Protein AF-A0A8S2XQA1-F1 (afdb_monomer)

Secondary structure (DSSP, 8-state):
---TTEEEEESS-STT----TTS----EEEEE--SSHHHHHHHHHHHHHH----SS--SHHHHHHHHT-HHHHHT---TTHHHH-GGGG-PPPPP-HHHHHHHHHHHHHHH--SS--SSSPPPP----------GGG----HHHHHHHHHHHHHHHHHHT--

pLDDT: mean 90.1, std 7.05, range [60.81, 97.75]

Mean predicted aligned error: 8.9 Å

Radius of gyration: 27.49 Å; Cα contacts (8 Å, |Δi|>4): 96; chains: 1; bounding box: 44×72×66 Å

Sequence (162 aa):
AEGFGIRIDSASAYTDAIISPHYDSLLVKVIARARTHQEACSKMVRALREFRIRGVKTNIPFLLNVLNHPQFLEGSITTSFLDENPALFKFVPSQNRAQKLLNYISEVMVNGPLTPLGTDLQPMDIKPQLPLIKKKDRPDGWRQVIKQSGPQAFAKAVRNHP

Organism: NCBI:txid1234261

InterPro domains:
  IPR005482 Biotin carboxylase, C-terminal [PF02785] (2-84)
  IPR005482 Biotin carboxylase, C-terminal [SM00878] (1-83)
  IPR011054 Rudiment single hybrid motif [SSF51246] (2-88)
  IPR011764 Biotin carboxylation domain [PS50979] (1-87)
  IPR055268 Pyruvate carboxylase-like [PTHR43778] (1-161)

Nearest PDB structures (foldseek):
  4qsk-assembly1_A  TM=7.766E-01  e=2.830E-10  Listeria monocytogenes
  4qsh-assembly1_D  TM=7.546E-01  e=8.059E-10  Listeria monocytogenes
  4qsh-assembly1_B  TM=7.519E-01  e=7.578E-10  Listeria monocytogenes
  4qsh-assembly1_C  TM=7.487E-01  e=1.586E-09  Listeria monocytogenes
  4qsh-assembly1_A  TM=7.438E-01  e=1.586E-09  Listeria monocytogenes

Foldseek 3Di:
DDDDFKDKDADQADPPGDDDPPDDPDGIDIFGDDPALLVSLVVVLVVLVPDDDPPDDDCSQLSNLQSPDPCNRVVVDDPCRCVVCVVSVDGDDDDPVVVVVVVVVVCCVPVNDPDDDPDPDDDDPDDDDDDDDDPVPDDDDLVVQCVPPNDVSSVVVVVPDD

Structure (mmCIF, N/CA/C/O backbone):
data_AF-A0A8S2XQA1-F1
#
_entry.id   AF-A0A8S2XQA1-F1
#
loop_
_atom_site.group_PDB
_atom_site.id
_atom_site.type_symbol
_atom_site.label_atom_id
_atom_site.label_alt_id
_atom_site.label_comp_id
_atom_site.label_asym_id
_atom_site.label_entity_id
_atom_site.label_seq_id
_atom_site.pdbx_PDB_ins_code
_atom_site.Cartn_x
_atom_site.Cartn_y
_atom_site.Cartn_z
_atom_site.occupancy
_atom_site.B_iso_or_equiv
_atom_site.auth_seq_id
_atom_site.auth_comp_id
_atom_site.auth_asym_id
_atom_site.auth_atom_id
_atom_site.pdbx_PDB_model_num
ATOM 1 N N . ALA A 1 1 ? -9.743 6.732 -3.259 1.00 60.81 1 ALA A N 1
ATOM 2 C CA . ALA A 1 1 ? -10.411 5.653 -2.509 1.00 60.81 1 ALA A CA 1
ATOM 3 C C . ALA A 1 1 ? -11.611 6.259 -1.798 1.00 60.81 1 ALA A C 1
ATOM 5 O O . ALA A 1 1 ? -11.534 6.591 -0.625 1.00 60.81 1 ALA A O 1
ATOM 6 N N . GLU A 1 2 ? -12.692 6.497 -2.533 1.00 71.50 2 GLU A N 1
ATOM 7 C CA . GLU A 1 2 ? -13.921 7.066 -1.972 1.00 71.50 2 GLU A CA 1
ATOM 8 C C . GLU A 1 2 ? -14.996 5.981 -1.875 1.00 71.50 2 GLU A C 1
ATOM 10 O O . GLU A 1 2 ? -14.860 4.889 -2.432 1.00 71.50 2 GLU A O 1
ATOM 15 N N . GLY A 1 3 ? -16.032 6.230 -1.081 1.00 84.38 3 GLY A N 1
ATOM 16 C CA . GLY A 1 3 ? -17.137 5.297 -0.892 1.00 84.38 3 GLY A CA 1
ATOM 17 C C . GLY A 1 3 ? -17.796 5.447 0.473 1.00 84.38 3 GLY A C 1
ATOM 18 O O . GLY A 1 3 ? -17.340 6.203 1.329 1.00 84.38 3 GLY A O 1
ATOM 19 N N . PHE A 1 4 ? -18.877 4.698 0.691 1.00 90.25 4 PHE A N 1
ATOM 20 C CA . PHE A 1 4 ? -19.721 4.857 1.873 1.00 90.25 4 PHE A CA 1
ATOM 21 C C . PHE A 1 4 ? -18.950 4.735 3.200 1.00 90.25 4 PHE A C 1
ATOM 23 O O . PHE A 1 4 ? -18.446 3.668 3.574 1.00 90.25 4 PHE A O 1
ATOM 30 N N . GLY A 1 5 ? -18.930 5.833 3.958 1.00 93.31 5 GLY A N 1
ATOM 31 C CA . GLY A 1 5 ? -18.266 5.917 5.255 1.00 93.31 5 GLY A CA 1
ATOM 32 C C . GLY A 1 5 ? -16.751 6.101 5.179 1.00 93.31 5 GLY A C 1
ATOM 33 O O . GLY A 1 5 ? -16.085 5.758 6.147 1.00 93.31 5 GLY A O 1
ATOM 34 N N . ILE A 1 6 ? -16.209 6.611 4.070 1.00 97.38 6 ILE A N 1
ATOM 35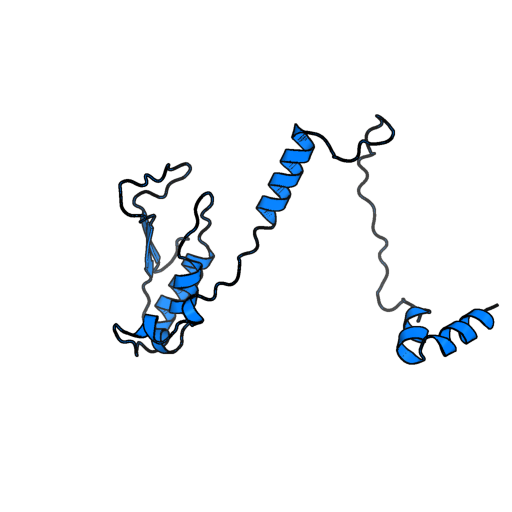 C CA . ILE A 1 6 ? -14.833 7.114 3.981 1.00 97.38 6 ILE A CA 1
ATOM 36 C C . ILE A 1 6 ? -14.879 8.620 3.711 1.00 97.38 6 ILE A C 1
ATOM 38 O O . ILE A 1 6 ? -15.521 9.057 2.759 1.00 97.38 6 ILE A O 1
ATOM 42 N N . ARG A 1 7 ? -14.184 9.399 4.540 1.00 95.88 7 ARG A N 1
ATOM 43 C CA . ARG A 1 7 ? -13.911 10.824 4.339 1.00 95.88 7 ARG A CA 1
ATOM 44 C C . ARG A 1 7 ? -12.415 11.012 4.107 1.00 95.88 7 ARG A C 1
ATOM 46 O O . ARG A 1 7 ? -11.601 10.395 4.797 1.00 95.88 7 ARG A O 1
ATOM 53 N N . ILE A 1 8 ? -12.077 11.861 3.145 1.00 94.19 8 ILE A N 1
ATOM 54 C CA . ILE A 1 8 ? -10.704 12.213 2.795 1.00 94.19 8 ILE A CA 1
ATOM 55 C C . ILE A 1 8 ? -10.569 13.729 2.911 1.00 94.19 8 ILE A C 1
ATOM 57 O O . ILE A 1 8 ? -11.260 14.461 2.212 1.00 94.19 8 ILE A O 1
ATOM 61 N N . ASP A 1 9 ? -9.669 14.185 3.777 1.00 91.88 9 ASP A N 1
ATOM 62 C CA . ASP A 1 9 ? -9.274 15.589 3.878 1.00 91.88 9 ASP A CA 1
ATOM 63 C C . ASP A 1 9 ? -7.816 15.695 3.408 1.00 91.88 9 ASP A C 1
ATOM 65 O O . ASP A 1 9 ? -6.883 15.370 4.152 1.00 91.88 9 ASP A O 1
ATOM 69 N N . SER A 1 10 ? -7.620 16.075 2.143 1.00 82.25 10 SER A N 1
ATOM 70 C CA . SER A 1 10 ? -6.284 16.250 1.559 1.00 82.25 10 SER A CA 1
ATOM 71 C C . SER A 1 10 ? -5.724 17.627 1.905 1.00 82.25 10 SER A C 1
ATOM 73 O O . SER A 1 10 ? -6.443 18.617 1.799 1.00 82.25 10 SER A O 1
ATOM 75 N N . ALA A 1 11 ? -4.459 17.680 2.330 1.00 74.31 11 ALA A N 1
ATOM 76 C CA . ALA A 1 11 ? -3.752 18.934 2.589 1.00 74.31 11 ALA A CA 1
ATOM 77 C C . ALA A 1 11 ? -2.830 19.268 1.408 1.00 74.31 11 ALA A C 1
ATOM 79 O O . ALA A 1 11 ? -3.135 20.146 0.608 1.00 74.31 11 ALA A O 1
ATOM 80 N N . SER A 1 12 ? -1.752 18.497 1.258 1.00 73.56 12 SER A N 1
ATOM 81 C CA . SER A 1 12 ? -0.697 18.737 0.261 1.00 73.56 12 SER A CA 1
ATOM 82 C C . SER A 1 12 ? -0.596 17.620 -0.781 1.00 73.56 12 SER A C 1
ATOM 84 O O . SER A 1 12 ? 0.329 17.600 -1.586 1.00 73.56 12 SER A O 1
ATOM 86 N N . ALA A 1 13 ? -1.521 16.656 -0.763 1.00 75.44 13 ALA A N 1
ATOM 87 C CA . ALA A 1 13 ? -1.503 15.503 -1.654 1.00 75.44 13 ALA A CA 1
ATOM 88 C C . ALA A 1 13 ? -2.432 15.715 -2.854 1.00 75.44 13 ALA A C 1
ATOM 90 O O . ALA A 1 13 ? -3.598 15.311 -2.845 1.00 75.44 13 ALA A O 1
ATOM 91 N N . TYR A 1 14 ? -1.888 16.336 -3.896 1.00 82.19 14 TYR A N 1
ATOM 92 C CA . TYR A 1 14 ? -2.468 16.385 -5.236 1.00 82.19 14 TYR A CA 1
ATOM 93 C C . TYR A 1 14 ? -1.434 15.911 -6.267 1.00 82.19 14 TYR A C 1
ATOM 95 O O . TYR A 1 14 ? -0.265 15.693 -5.939 1.00 82.19 14 TYR A O 1
ATOM 103 N N . THR A 1 15 ? -1.872 15.665 -7.500 1.00 84.94 15 THR A N 1
ATOM 104 C CA . THR A 1 15 ? -0.987 15.200 -8.576 1.00 84.94 15 THR A CA 1
ATOM 105 C C . THR A 1 15 ? 0.142 16.207 -8.802 1.00 84.94 15 THR A C 1
ATOM 107 O O . THR A 1 15 ? -0.114 17.404 -8.861 1.00 84.94 15 THR A O 1
ATOM 110 N N . ASP A 1 16 ? 1.380 15.719 -8.896 1.00 85.69 16 ASP A N 1
ATOM 111 C CA . ASP A 1 16 ? 2.599 16.525 -9.089 1.00 85.69 16 ASP A CA 1
ATOM 112 C C . ASP A 1 16 ? 2.933 17.512 -7.956 1.00 85.69 16 ASP A C 1
ATOM 114 O O . ASP A 1 16 ? 3.773 18.399 -8.115 1.00 85.69 16 ASP A O 1
ATOM 118 N N . ALA A 1 17 ? 2.327 17.342 -6.777 1.00 88.19 17 ALA A N 1
ATOM 119 C CA . ALA A 1 17 ? 2.665 18.142 -5.609 1.00 88.19 17 ALA A CA 1
ATOM 120 C C . ALA A 1 17 ? 4.131 17.942 -5.182 1.00 88.19 17 ALA A C 1
ATOM 122 O O . ALA A 1 17 ? 4.605 16.815 -5.000 1.00 88.19 17 ALA A O 1
ATOM 123 N N . ILE A 1 18 ? 4.832 19.055 -4.9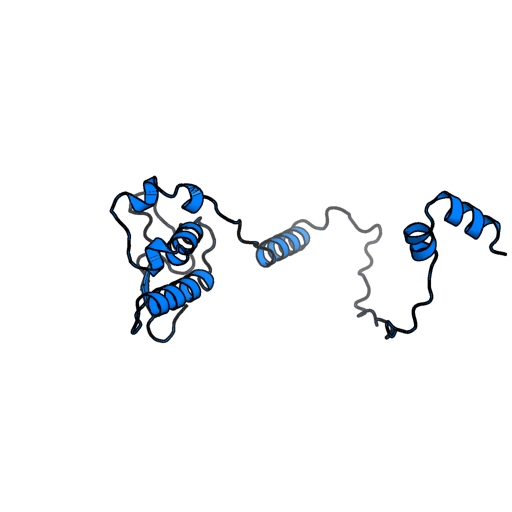58 1.00 87.88 18 ILE A N 1
ATOM 124 C CA . ILE A 1 18 ? 6.182 19.068 -4.391 1.00 87.88 18 ILE A CA 1
ATOM 125 C C . ILE A 1 18 ? 6.057 19.133 -2.871 1.00 87.88 18 ILE A C 1
ATOM 127 O O . ILE A 1 18 ? 5.585 20.122 -2.311 1.00 87.88 18 ILE A O 1
ATOM 131 N N . ILE A 1 19 ? 6.493 18.073 -2.193 1.00 89.19 19 ILE A N 1
ATOM 132 C CA . ILE A 1 19 ? 6.428 17.991 -0.733 1.00 89.19 19 ILE A CA 1
ATOM 133 C C . ILE A 1 19 ? 7.656 18.682 -0.135 1.00 89.19 19 ILE A C 1
ATOM 135 O O . ILE A 1 19 ? 8.779 18.196 -0.266 1.00 89.19 19 ILE A O 1
ATOM 139 N N . SER A 1 20 ? 7.433 19.828 0.509 1.00 89.25 20 SER A N 1
ATOM 140 C CA . SER A 1 20 ? 8.482 20.610 1.169 1.00 89.25 20 SER A CA 1
ATOM 141 C C . SER A 1 20 ? 8.968 19.932 2.458 1.00 89.25 20 SER A C 1
ATOM 143 O O . SER A 1 20 ? 8.138 19.459 3.236 1.00 89.25 20 SER A O 1
ATOM 145 N N . PRO A 1 21 ? 10.283 19.936 2.748 1.00 91.31 21 PRO A N 1
ATOM 146 C CA . PRO A 1 21 ? 10.818 19.437 4.015 1.00 91.31 21 PRO A CA 1
ATOM 147 C C . PRO A 1 21 ? 10.632 20.420 5.184 1.00 91.31 21 PRO A C 1
ATOM 149 O O . PRO A 1 21 ? 10.976 20.087 6.314 1.00 91.31 21 PRO A O 1
ATOM 152 N N . HIS A 1 22 ? 10.145 21.639 4.928 1.00 94.31 22 HIS A N 1
ATOM 153 C CA . HIS A 1 22 ? 10.031 22.694 5.942 1.00 94.31 22 HIS A CA 1
ATOM 154 C C . HIS A 1 22 ? 8.771 22.596 6.815 1.00 94.31 22 HIS A C 1
ATOM 156 O O . HIS A 1 22 ? 8.672 23.307 7.812 1.00 94.31 22 HIS A O 1
ATOM 162 N N . TYR A 1 23 ? 7.821 21.734 6.450 1.00 92.12 23 TYR A N 1
ATOM 163 C CA . TYR A 1 23 ? 6.572 21.508 7.180 1.00 92.12 23 TYR A CA 1
ATOM 164 C C . TYR A 1 23 ? 6.452 20.040 7.597 1.00 92.12 23 TYR A C 1
ATOM 166 O O . TYR A 1 23 ? 7.337 19.222 7.330 1.00 92.12 23 TYR A O 1
ATOM 174 N N . ASP A 1 24 ? 5.361 19.698 8.276 1.00 92.00 24 ASP A N 1
ATOM 175 C CA . ASP A 1 24 ? 5.072 18.316 8.618 1.00 92.00 24 ASP A CA 1
ATOM 176 C C . ASP A 1 24 ? 4.841 17.458 7.363 1.00 92.00 24 ASP A C 1
ATOM 178 O O . ASP A 1 24 ? 4.432 17.919 6.299 1.00 92.00 24 ASP A O 1
ATOM 182 N N . SER A 1 25 ? 5.106 16.158 7.484 1.00 92.75 25 SER A N 1
ATOM 183 C CA . SER A 1 25 ? 5.003 15.200 6.377 1.00 92.75 25 SER A CA 1
ATOM 184 C C . SER A 1 25 ? 3.565 14.727 6.108 1.00 92.75 25 SER A C 1
ATOM 186 O O . SER A 1 25 ? 3.351 13.656 5.527 1.00 92.75 25 SER A O 1
ATOM 188 N N . LEU A 1 26 ? 2.560 15.498 6.536 1.00 93.56 26 LEU A N 1
ATOM 189 C CA . LEU A 1 26 ? 1.154 15.143 6.391 1.00 93.56 26 LEU A CA 1
ATOM 190 C C . LEU A 1 26 ? 0.696 15.311 4.937 1.00 93.56 26 LEU A C 1
ATOM 192 O O . LEU A 1 26 ? 0.593 16.410 4.403 1.00 93.56 26 LEU A O 1
ATOM 196 N N . LEU A 1 27 ? 0.348 14.189 4.309 1.00 93.25 27 LEU A N 1
ATOM 197 C CA . LEU A 1 27 ? -0.189 14.170 2.948 1.00 93.25 27 LEU A CA 1
ATOM 198 C C . LEU A 1 27 ? -1.716 14.316 2.939 1.00 93.25 27 LEU A C 1
ATOM 200 O O . LEU A 1 27 ? -2.275 15.201 2.290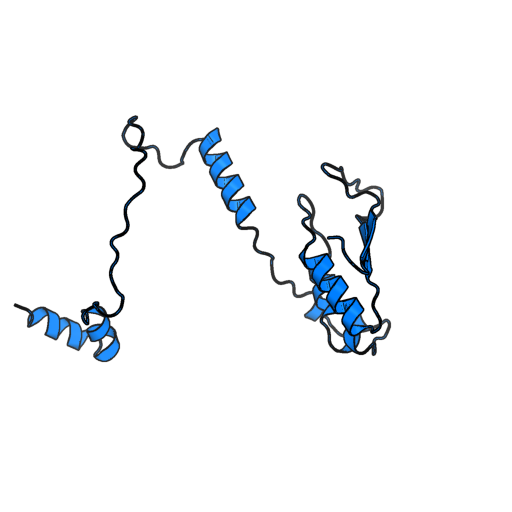 1.00 93.25 27 LEU A O 1
ATOM 204 N N . VAL A 1 28 ? -2.397 13.429 3.665 1.00 94.38 28 VAL A N 1
ATOM 205 C CA . VAL A 1 28 ? -3.856 13.298 3.653 1.00 94.38 28 VAL A CA 1
ATOM 206 C C . VAL A 1 28 ? -4.347 12.700 4.967 1.00 94.38 28 VAL A C 1
ATOM 208 O O . VAL A 1 28 ? -3.706 11.808 5.527 1.00 94.38 28 VAL A O 1
ATOM 211 N N . LYS A 1 29 ? -5.507 13.158 5.441 1.00 95.50 29 LYS A N 1
ATOM 212 C CA . LYS A 1 29 ? -6.234 12.529 6.548 1.00 95.50 29 LYS A CA 1
ATOM 213 C C . LYS A 1 29 ? -7.351 11.667 5.978 1.00 95.50 29 LYS A C 1
ATOM 215 O O . LYS A 1 29 ? -8.130 12.120 5.142 1.00 95.50 29 LYS A O 1
ATOM 220 N N . VAL A 1 30 ? -7.433 10.425 6.441 1.00 96.00 30 VAL A N 1
ATOM 221 C CA . VAL A 1 30 ? -8.484 9.483 6.048 1.00 96.00 30 VAL A CA 1
ATOM 222 C C . VAL A 1 30 ? -9.266 9.114 7.294 1.00 96.00 30 VAL A C 1
ATOM 224 O O . VAL A 1 30 ? -8.682 8.715 8.299 1.00 96.00 30 VAL A O 1
ATOM 227 N N . ILE A 1 31 ? -10.585 9.250 7.229 1.00 96.88 31 ILE A N 1
ATOM 228 C CA . ILE A 1 31 ? -11.491 8.965 8.340 1.00 96.88 31 ILE A CA 1
ATOM 229 C C . ILE A 1 31 ? -12.503 7.927 7.862 1.00 96.88 31 ILE A C 1
ATOM 231 O O . ILE A 1 31 ? -13.219 8.151 6.886 1.00 96.88 31 ILE A O 1
ATOM 235 N N . ALA A 1 32 ? -12.569 6.787 8.550 1.00 97.50 32 ALA A N 1
ATOM 236 C CA . ALA A 1 32 ? -13.534 5.732 8.269 1.00 97.50 32 ALA A CA 1
ATOM 237 C C . ALA A 1 32 ? -14.631 5.706 9.340 1.00 97.50 32 ALA A C 1
ATOM 239 O O . ALA A 1 32 ? -14.347 5.794 10.532 1.00 97.50 32 ALA A O 1
ATOM 240 N N . ARG A 1 33 ? -15.888 5.559 8.915 1.00 97.44 33 ARG A N 1
ATOM 241 C CA . ARG A 1 33 ? -17.066 5.481 9.784 1.00 97.44 33 ARG A CA 1
ATOM 242 C C . ARG A 1 33 ? -17.911 4.252 9.452 1.00 97.44 33 ARG A C 1
ATOM 244 O O . ARG A 1 33 ? -18.247 3.983 8.290 1.00 97.44 33 ARG A O 1
ATOM 251 N N . ALA A 1 34 ? -18.295 3.529 10.496 1.00 97.19 34 ALA A N 1
ATOM 252 C CA . ALA A 1 34 ? -19.199 2.386 10.437 1.00 97.19 34 ALA A CA 1
ATOM 253 C C . ALA A 1 34 ? -19.978 2.245 11.756 1.00 97.19 34 ALA A C 1
ATOM 255 O O . ALA A 1 34 ? -19.859 3.111 12.625 1.00 97.19 34 ALA A O 1
ATOM 256 N N . ARG A 1 35 ? -20.806 1.198 11.882 1.00 97.12 35 ARG A N 1
ATOM 257 C CA . ARG A 1 35 ? -21.604 0.963 13.098 1.00 97.12 35 ARG A CA 1
ATOM 258 C C . ARG A 1 35 ? -20.773 0.307 14.196 1.00 97.12 35 ARG A C 1
ATOM 260 O O . ARG A 1 35 ? -21.032 0.555 15.367 1.00 97.12 35 ARG A O 1
ATOM 267 N N . THR A 1 36 ? -19.775 -0.488 13.816 1.00 97.06 36 THR A N 1
ATOM 268 C CA . THR A 1 36 ? -18.835 -1.133 14.739 1.00 97.06 36 THR A CA 1
ATOM 269 C C . THR A 1 36 ? -17.397 -0.706 14.447 1.00 97.06 36 THR A C 1
ATOM 271 O O . THR A 1 36 ? -17.060 -0.301 13.330 1.00 97.06 36 THR A O 1
ATOM 274 N N . HIS A 1 37 ? -16.529 -0.814 15.456 1.00 96.56 37 HIS A N 1
ATOM 275 C CA . HIS A 1 37 ? -15.100 -0.516 15.317 1.00 96.56 37 HIS A CA 1
ATOM 276 C C . HIS A 1 37 ? -14.421 -1.422 14.281 1.00 96.56 37 HIS A C 1
ATOM 278 O O . HIS A 1 37 ? -13.681 -0.950 13.421 1.00 96.56 37 HIS A O 1
ATOM 284 N N . GLN A 1 38 ? -14.753 -2.713 14.286 1.00 96.38 38 GLN A N 1
ATOM 285 C CA . GLN A 1 38 ? -14.223 -3.698 13.339 1.00 96.38 38 GLN A CA 1
ATOM 286 C C . GLN A 1 38 ? -14.606 -3.370 11.888 1.00 96.38 38 GLN A C 1
ATOM 288 O O . GLN A 1 38 ? -13.763 -3.431 10.991 1.00 96.38 38 GLN A O 1
ATOM 293 N N . GLU A 1 39 ? -15.852 -2.954 11.640 1.00 96.62 39 GLU A N 1
ATOM 294 C CA . GLU A 1 39 ? -16.276 -2.503 10.311 1.00 96.62 39 GLU A CA 1
ATOM 295 C C . GLU A 1 39 ? -15.543 -1.226 9.881 1.00 96.62 39 GLU A C 1
ATOM 297 O O . GLU A 1 39 ? -15.150 -1.103 8.718 1.00 96.62 39 GLU A O 1
ATOM 302 N N . ALA A 1 40 ? -15.341 -0.274 10.798 1.00 97.38 40 ALA A N 1
ATOM 303 C CA . ALA A 1 40 ? -14.607 0.956 10.510 1.00 97.38 40 ALA A CA 1
ATOM 304 C C . ALA A 1 40 ? -13.139 0.652 10.165 1.00 97.38 40 ALA A C 1
ATOM 306 O O . ALA A 1 40 ? -12.628 1.169 9.168 1.00 97.38 40 ALA A O 1
ATOM 307 N N . CYS A 1 41 ? -12.499 -0.254 10.912 1.00 97.62 41 CYS A N 1
ATOM 308 C CA . CYS A 1 41 ? -11.154 -0.752 10.624 1.00 97.62 41 CYS A CA 1
ATOM 309 C C . CYS A 1 41 ? -11.090 -1.438 9.256 1.00 97.62 41 CYS A C 1
ATOM 311 O O . CYS A 1 41 ? -10.223 -1.110 8.449 1.00 97.62 41 CYS A O 1
ATOM 313 N N . SER A 1 42 ? -12.044 -2.319 8.943 1.00 96.56 42 SER A N 1
ATOM 314 C CA . SER A 1 42 ? -12.124 -2.999 7.642 1.00 96.56 42 SER A CA 1
ATOM 315 C C . SER A 1 42 ? -12.262 -2.007 6.478 1.00 96.56 42 SER A C 1
ATOM 317 O O . SER A 1 42 ? -11.530 -2.087 5.483 1.00 96.56 42 SER A O 1
ATOM 319 N N . LYS A 1 43 ? -13.124 -0.990 6.623 1.00 96.94 43 LYS A N 1
ATOM 320 C CA . LYS A 1 43 ? -13.250 0.100 5.645 1.00 96.94 43 LYS A CA 1
ATOM 321 C C . LYS A 1 43 ? -11.949 0.888 5.493 1.00 96.94 43 LYS A C 1
ATOM 323 O O . LYS A 1 43 ? -11.562 1.174 4.359 1.00 96.94 43 LYS A O 1
ATOM 328 N N . MET A 1 44 ? -11.271 1.205 6.597 1.00 97.75 44 MET A N 1
ATOM 329 C CA . MET A 1 44 ? -9.983 1.901 6.575 1.00 97.75 44 MET A CA 1
ATOM 330 C C . MET A 1 44 ? -8.906 1.069 5.871 1.00 97.75 44 MET A C 1
ATOM 332 O O . MET A 1 44 ? -8.217 1.579 4.993 1.00 97.75 44 MET A O 1
ATOM 336 N N . VAL A 1 45 ? -8.802 -0.227 6.180 1.00 96.81 45 VAL A N 1
ATOM 337 C CA . VAL A 1 45 ? -7.867 -1.156 5.524 1.00 96.81 45 VAL A CA 1
ATOM 338 C C . VAL A 1 45 ? -8.105 -1.193 4.017 1.00 96.81 45 VAL A C 1
ATOM 340 O O . VAL A 1 45 ? -7.150 -1.112 3.241 1.00 96.81 45 VAL A O 1
ATOM 343 N N . ARG A 1 46 ? -9.369 -1.271 3.584 1.00 96.12 46 ARG A N 1
ATOM 344 C CA . ARG A 1 46 ? -9.735 -1.217 2.163 1.00 96.12 46 ARG A CA 1
ATOM 345 C C . ARG A 1 46 ? -9.316 0.109 1.531 1.00 96.12 46 ARG A C 1
ATOM 347 O O . ARG A 1 46 ? -8.636 0.090 0.509 1.00 96.12 46 ARG A O 1
ATOM 354 N N . ALA A 1 47 ? -9.647 1.237 2.161 1.00 96.31 47 ALA A N 1
ATOM 355 C CA . ALA A 1 47 ? -9.282 2.558 1.657 1.00 96.31 47 ALA A CA 1
ATOM 356 C C . ALA A 1 47 ? -7.756 2.713 1.520 1.00 96.31 47 ALA A C 1
ATOM 358 O O . ALA A 1 47 ? -7.271 3.081 0.452 1.00 96.31 47 ALA A O 1
ATOM 359 N N . LEU A 1 48 ? -6.989 2.345 2.552 1.00 95.19 48 LEU A N 1
ATOM 360 C CA . LEU A 1 48 ? -5.522 2.393 2.560 1.00 95.19 48 LEU A CA 1
ATOM 361 C C . LEU A 1 48 ? -4.884 1.487 1.498 1.00 95.19 48 LEU A C 1
ATOM 363 O O . LEU A 1 48 ? -3.909 1.885 0.863 1.00 95.19 48 LEU A O 1
ATOM 367 N N . ARG A 1 49 ? -5.438 0.292 1.249 1.00 92.88 49 ARG A N 1
ATOM 368 C CA . ARG A 1 49 ? -4.971 -0.600 0.170 1.00 92.88 49 ARG A CA 1
ATOM 369 C C . ARG A 1 49 ? -5.271 -0.061 -1.227 1.00 92.88 49 ARG A C 1
ATOM 371 O O . ARG A 1 49 ? -4.569 -0.420 -2.175 1.00 92.88 49 ARG A O 1
ATOM 378 N N . GLU A 1 50 ? -6.295 0.771 -1.376 1.00 92.44 50 GLU A N 1
ATOM 379 C CA . GLU A 1 50 ? -6.649 1.422 -2.639 1.00 92.44 50 GLU A CA 1
ATOM 380 C C . GLU A 1 50 ? -5.808 2.669 -2.925 1.00 92.44 50 GLU A C 1
ATOM 382 O O . GLU A 1 50 ? -5.674 3.042 -4.091 1.00 92.44 50 GLU A O 1
ATOM 387 N N . PHE A 1 51 ? -5.193 3.292 -1.913 1.00 90.62 51 PHE A N 1
ATOM 388 C CA . PHE A 1 51 ? -4.300 4.426 -2.143 1.00 90.62 51 PHE A CA 1
ATOM 389 C C . PHE A 1 51 ? -3.143 4.044 -3.079 1.00 90.62 51 PHE A C 1
ATOM 391 O O . PHE A 1 51 ? -2.518 2.979 -2.988 1.00 90.62 51 PHE A O 1
ATOM 398 N N . ARG A 1 52 ? -2.864 4.939 -4.026 1.00 87.75 52 ARG A N 1
ATOM 399 C CA . ARG A 1 52 ? -1.753 4.843 -4.971 1.00 87.75 52 ARG A CA 1
ATOM 400 C C . ARG A 1 52 ? -0.962 6.134 -4.877 1.00 87.75 52 ARG A C 1
ATOM 402 O O . ARG A 1 52 ? -1.299 7.116 -5.518 1.00 87.75 52 ARG A O 1
ATOM 409 N N . ILE A 1 53 ? 0.077 6.114 -4.051 1.00 88.81 53 ILE A N 1
ATOM 410 C CA . ILE A 1 53 ? 0.998 7.238 -3.872 1.00 88.81 53 ILE A CA 1
ATOM 411 C C . ILE A 1 53 ? 2.349 6.810 -4.443 1.00 88.81 53 ILE A C 1
ATOM 413 O O . ILE A 1 53 ? 2.820 5.702 -4.170 1.00 88.81 53 ILE A O 1
ATOM 417 N N . ARG A 1 54 ? 2.930 7.655 -5.295 1.00 87.38 54 ARG A N 1
ATOM 418 C CA . ARG A 1 54 ? 4.217 7.443 -5.971 1.00 87.38 54 ARG A CA 1
ATOM 419 C C . ARG A 1 54 ? 5.126 8.644 -5.704 1.00 87.38 54 ARG A C 1
ATOM 421 O O . ARG A 1 54 ? 4.643 9.693 -5.303 1.00 87.38 54 ARG A O 1
ATOM 428 N N . GLY A 1 55 ? 6.435 8.467 -5.870 1.00 87.44 55 GLY A N 1
ATOM 429 C CA . GLY A 1 55 ? 7.444 9.504 -5.610 1.00 87.44 55 GLY A CA 1
ATOM 430 C C . GLY A 1 55 ? 7.973 9.523 -4.172 1.00 87.44 55 GLY A C 1
ATOM 431 O O . GLY A 1 55 ? 9.178 9.625 -3.979 1.00 87.44 55 GLY A O 1
ATOM 432 N N . VAL A 1 56 ? 7.115 9.317 -3.169 1.00 90.12 56 VAL A N 1
ATOM 433 C CA . VAL A 1 56 ? 7.506 9.323 -1.746 1.00 90.12 56 VAL A CA 1
ATOM 434 C C . VAL A 1 56 ? 7.139 8.026 -1.023 1.00 90.12 56 VAL A C 1
ATOM 436 O O . VAL A 1 56 ? 6.188 7.329 -1.389 1.00 90.12 56 VAL A O 1
ATOM 439 N N . LYS A 1 57 ? 7.900 7.689 0.027 1.00 90.88 57 LYS A N 1
ATOM 440 C CA . LYS A 1 57 ? 7.538 6.614 0.964 1.00 90.88 57 LYS A CA 1
ATOM 441 C C . LYS A 1 57 ? 6.437 7.109 1.903 1.00 90.88 57 LYS A C 1
ATOM 443 O O . LYS A 1 57 ? 6.417 8.277 2.269 1.00 90.88 57 LYS A O 1
ATOM 448 N N . THR A 1 58 ? 5.540 6.215 2.309 1.00 93.25 58 THR A N 1
ATOM 449 C CA . THR A 1 58 ? 4.422 6.535 3.210 1.00 93.25 58 THR A CA 1
ATOM 450 C C . THR A 1 58 ? 4.356 5.543 4.366 1.00 93.25 58 THR A C 1
ATOM 452 O O . THR A 1 58 ? 4.894 4.437 4.285 1.00 93.25 58 THR A O 1
ATOM 455 N N . ASN A 1 59 ? 3.660 5.921 5.436 1.00 95.12 59 ASN A N 1
ATOM 456 C CA . ASN A 1 59 ? 3.418 5.082 6.611 1.00 95.12 59 ASN A CA 1
ATOM 457 C C . ASN A 1 59 ? 2.263 4.072 6.423 1.00 95.12 59 ASN A C 1
ATOM 459 O O . ASN A 1 59 ? 1.895 3.385 7.373 1.00 95.12 59 ASN A O 1
ATOM 463 N N . ILE A 1 60 ? 1.698 3.936 5.216 1.00 95.19 60 ILE A N 1
ATOM 464 C CA . ILE A 1 60 ? 0.563 3.037 4.940 1.00 95.19 60 ILE A CA 1
ATOM 465 C C . ILE A 1 60 ? 0.820 1.586 5.395 1.00 95.19 60 ILE A C 1
ATOM 467 O O . ILE A 1 60 ? -0.067 1.024 6.036 1.00 95.19 60 ILE A O 1
ATOM 471 N N . PRO A 1 61 ? 1.987 0.954 5.133 1.00 95.19 61 PRO A N 1
ATOM 472 C CA . PRO A 1 61 ? 2.235 -0.418 5.587 1.00 95.19 61 PRO A CA 1
ATOM 473 C C . PRO A 1 61 ? 2.151 -0.572 7.110 1.00 95.19 61 PRO A C 1
ATOM 475 O O . PRO A 1 61 ? 1.592 -1.550 7.597 1.00 95.19 61 PRO A O 1
ATOM 478 N N . PHE A 1 62 ? 2.646 0.419 7.855 1.00 96.44 62 PHE A N 1
ATOM 479 C CA . PHE A 1 62 ? 2.550 0.452 9.312 1.00 96.44 62 PHE A CA 1
ATOM 480 C C . PHE A 1 62 ? 1.093 0.571 9.777 1.00 96.44 62 PHE A C 1
ATOM 482 O O . PHE A 1 62 ? 0.643 -0.225 10.598 1.00 96.44 62 PHE A O 1
ATOM 489 N N . LEU A 1 63 ? 0.327 1.502 9.199 1.00 96.69 63 LEU A N 1
ATOM 490 C CA . LEU A 1 63 ? -1.091 1.673 9.534 1.00 96.69 63 LEU A CA 1
ATOM 491 C C . LEU A 1 63 ? -1.902 0.403 9.247 1.00 96.69 63 LEU A C 1
ATOM 493 O O . LEU A 1 63 ? -2.768 0.031 10.034 1.00 96.69 63 LEU A O 1
ATOM 497 N N . LEU A 1 64 ? -1.600 -0.299 8.150 1.00 96.38 64 LEU A N 1
ATOM 498 C CA . LEU A 1 64 ? -2.220 -1.587 7.842 1.00 96.38 64 LEU A CA 1
ATOM 499 C C . LEU A 1 64 ? -1.892 -2.650 8.897 1.00 96.38 64 LEU A C 1
ATOM 501 O O . LEU A 1 64 ? -2.784 -3.419 9.248 1.00 96.38 64 LEU A O 1
ATOM 505 N N . ASN A 1 65 ? -0.664 -2.698 9.416 1.00 96.75 65 ASN A N 1
ATOM 506 C CA . ASN A 1 65 ? -0.311 -3.625 10.492 1.00 96.75 65 ASN A CA 1
ATOM 507 C C . ASN A 1 65 ? -1.110 -3.324 11.770 1.00 96.75 65 ASN A C 1
ATOM 509 O O . ASN A 1 65 ? -1.690 -4.240 12.345 1.00 96.75 65 ASN A O 1
ATOM 513 N N . VAL A 1 66 ? -1.212 -2.048 12.161 1.00 96.94 66 VAL A N 1
ATOM 514 C CA . VAL A 1 66 ? -1.990 -1.618 13.339 1.00 96.94 66 VAL A CA 1
ATOM 515 C C . VAL A 1 66 ? -3.468 -1.985 13.195 1.00 96.94 66 VAL A C 1
ATOM 517 O O . VAL A 1 66 ? -4.032 -2.626 14.075 1.00 96.94 66 VAL A O 1
ATOM 520 N N . LEU A 1 67 ? -4.090 -1.652 12.060 1.00 96.75 67 LEU A N 1
ATOM 521 C CA . LEU A 1 67 ? -5.523 -1.877 11.823 1.00 96.75 67 LEU A CA 1
ATOM 522 C C . LEU A 1 67 ? -5.922 -3.357 11.737 1.00 96.75 67 LEU A C 1
ATOM 524 O O . LEU A 1 67 ? -7.107 -3.664 11.838 1.00 96.75 67 LEU A O 1
ATOM 528 N N . ASN A 1 68 ? -4.964 -4.261 11.514 1.00 95.88 68 ASN A N 1
ATOM 529 C CA . ASN A 1 68 ? -5.195 -5.707 11.506 1.00 95.88 68 ASN A CA 1
ATOM 530 C C . ASN A 1 68 ? -4.751 -6.385 12.817 1.00 95.88 68 ASN A C 1
ATOM 532 O O . ASN A 1 68 ? -4.877 -7.603 12.934 1.00 95.88 68 ASN A O 1
ATOM 536 N N . HIS A 1 69 ? -4.225 -5.635 13.791 1.00 97.19 69 HIS A N 1
ATOM 537 C CA . HIS A 1 69 ? -3.768 -6.196 15.057 1.00 97.19 69 HIS A CA 1
ATOM 538 C C . HIS A 1 69 ? -4.959 -6.534 15.976 1.00 97.19 69 HIS A C 1
ATOM 540 O O . HIS A 1 69 ? -5.816 -5.668 16.170 1.00 97.19 69 HIS A O 1
ATOM 546 N N . PRO A 1 70 ? -5.016 -7.731 16.598 1.00 96.62 70 PRO A N 1
ATOM 547 C CA . PRO A 1 70 ? -6.145 -8.139 17.443 1.00 96.62 70 PRO A CA 1
ATOM 548 C C . PRO A 1 70 ? -6.469 -7.151 18.570 1.00 96.62 70 PRO A C 1
ATOM 550 O O . PRO A 1 70 ? -7.604 -6.698 18.666 1.00 96.62 70 PRO A O 1
ATOM 553 N N . GLN A 1 71 ? -5.460 -6.707 19.333 1.00 96.56 71 GLN A N 1
ATOM 554 C CA . GLN A 1 71 ? -5.657 -5.724 20.414 1.00 96.56 71 GLN A CA 1
ATOM 555 C C . GLN A 1 71 ? -6.263 -4.403 19.908 1.00 96.56 71 GLN A C 1
ATOM 557 O O . GLN A 1 71 ? -7.113 -3.806 20.564 1.00 96.56 71 GLN A O 1
ATOM 562 N N . PHE A 1 72 ? -5.878 -3.953 18.706 1.00 97.12 72 PHE A N 1
ATOM 563 C CA . PHE A 1 72 ? -6.447 -2.742 18.115 1.00 97.12 72 PHE A CA 1
ATOM 564 C C . PHE A 1 72 ? -7.908 -2.956 17.700 1.00 97.12 72 PHE A C 1
ATOM 566 O O . PHE A 1 72 ? -8.739 -2.078 17.919 1.00 97.12 72 PHE A O 1
ATOM 573 N N . LEU A 1 73 ? -8.237 -4.120 17.129 1.00 96.62 73 LEU A N 1
ATOM 574 C CA . LEU A 1 73 ? -9.599 -4.485 16.717 1.00 96.62 73 LEU A CA 1
ATOM 575 C C . LEU A 1 73 ? -10.553 -4.690 17.900 1.00 96.62 73 LEU A C 1
ATOM 577 O O . LEU A 1 73 ? -11.754 -4.457 17.761 1.00 96.62 73 LEU A O 1
ATOM 581 N N . GLU A 1 74 ? -10.029 -5.115 19.044 1.00 95.88 74 GLU A N 1
ATOM 582 C CA . GLU A 1 74 ? -10.768 -5.258 20.302 1.00 95.88 74 GLU A CA 1
ATOM 583 C C . GLU A 1 74 ? -10.887 -3.931 21.068 1.00 95.88 74 GLU A C 1
ATOM 585 O O . GLU A 1 74 ? -11.719 -3.810 21.964 1.00 95.88 74 GLU A O 1
ATOM 590 N N . GLY A 1 75 ? -10.084 -2.922 20.709 1.00 93.75 75 GLY A N 1
ATOM 591 C CA . GLY A 1 75 ? -10.014 -1.640 21.416 1.00 93.75 75 GLY A CA 1
ATOM 592 C C . GLY A 1 75 ? -9.258 -1.709 22.750 1.00 93.75 75 GLY A C 1
ATOM 593 O O . GLY A 1 75 ? -9.293 -0.754 23.522 1.00 93.75 75 GLY A O 1
ATOM 594 N N . SER A 1 76 ? -8.563 -2.815 23.019 1.00 94.56 76 SER A N 1
ATOM 595 C CA . SER A 1 76 ? -7.815 -3.098 24.247 1.00 94.56 76 SER A CA 1
ATOM 596 C C . SER A 1 76 ? -6.363 -2.600 24.155 1.00 94.56 76 SER A C 1
ATOM 598 O O . SER A 1 76 ? -5.414 -3.359 24.339 1.00 94.56 76 SER A O 1
ATOM 600 N N . ILE A 1 77 ? -6.176 -1.311 23.845 1.00 96.50 77 ILE A N 1
ATOM 601 C CA . ILE A 1 77 ? -4.849 -0.696 23.666 1.00 96.50 77 ILE A CA 1
ATOM 602 C C . ILE A 1 77 ? -4.553 0.377 24.716 1.00 96.50 77 ILE A C 1
ATOM 604 O O . ILE A 1 77 ? -5.444 1.079 25.190 1.00 96.50 77 ILE A O 1
ATOM 608 N N . THR A 1 78 ? -3.271 0.535 25.034 1.00 96.81 78 THR A N 1
ATOM 609 C CA . THR A 1 78 ? -2.740 1.602 25.892 1.00 96.81 78 THR A CA 1
ATOM 610 C C . THR A 1 78 ? -1.813 2.513 25.085 1.00 96.81 78 THR A C 1
ATOM 612 O O . THR A 1 78 ? -1.528 2.260 23.913 1.00 96.81 78 THR A O 1
ATOM 615 N N . THR A 1 79 ? -1.294 3.572 25.708 1.00 96.25 79 THR A N 1
ATOM 616 C CA . THR A 1 79 ? -0.271 4.430 25.090 1.00 96.25 79 THR A CA 1
ATOM 617 C C . THR A 1 79 ? 1.039 3.690 24.802 1.00 96.25 79 THR A C 1
ATOM 619 O O . THR A 1 79 ? 1.778 4.111 23.921 1.00 96.25 79 THR A O 1
ATOM 622 N N . SER A 1 80 ? 1.300 2.578 25.496 1.00 96.81 80 SER A N 1
ATOM 623 C CA . SER A 1 80 ? 2.496 1.737 25.333 1.00 96.81 80 SER A CA 1
ATOM 624 C C . SER A 1 80 ? 2.344 0.664 24.249 1.00 96.81 80 SER A C 1
ATOM 626 O O . SER A 1 80 ? 3.309 -0.024 23.928 1.00 96.81 80 SER A O 1
ATOM 628 N N . PHE A 1 81 ? 1.160 0.545 23.635 1.00 97.19 81 PHE A N 1
ATOM 629 C CA . PHE A 1 81 ? 0.837 -0.488 22.645 1.00 97.19 81 PHE A CA 1
ATOM 630 C C . PHE A 1 81 ? 1.884 -0.622 21.527 1.00 97.19 81 PHE A C 1
ATOM 632 O O . PHE A 1 81 ? 2.209 -1.734 21.116 1.00 97.19 81 PHE A O 1
ATOM 639 N N . LEU A 1 82 ? 2.411 0.494 21.019 1.00 96.00 82 LEU A N 1
ATOM 640 C CA . LEU A 1 82 ? 3.388 0.464 19.928 1.00 96.00 82 LEU A CA 1
ATOM 641 C C . LEU A 1 82 ? 4.752 -0.068 20.380 1.00 96.00 82 LEU A C 1
ATOM 643 O O . LEU A 1 82 ? 5.371 -0.832 19.638 1.00 96.00 82 LEU A O 1
ATOM 647 N N . ASP A 1 83 ? 5.185 0.296 21.586 1.00 96.38 83 ASP A N 1
ATOM 648 C CA . ASP A 1 83 ? 6.467 -0.125 22.158 1.00 96.38 83 ASP A CA 1
ATOM 649 C C . ASP A 1 83 ? 6.448 -1.619 22.519 1.00 96.38 83 ASP A C 1
ATOM 651 O O . ASP A 1 83 ? 7.432 -2.332 22.323 1.00 96.38 83 ASP A O 1
ATOM 655 N N . GLU A 1 84 ? 5.294 -2.116 22.974 1.00 96.69 84 GLU A N 1
ATOM 656 C CA . GLU A 1 84 ? 5.061 -3.526 23.314 1.00 96.69 84 GLU A CA 1
ATOM 657 C C . GLU A 1 84 ? 4.970 -4.440 22.079 1.00 96.69 84 GLU A C 1
ATOM 659 O O . GLU A 1 84 ? 5.182 -5.650 22.181 1.00 96.69 84 GLU A O 1
ATOM 664 N N . ASN A 1 85 ? 4.691 -3.878 20.896 1.00 96.50 85 ASN A N 1
ATOM 665 C CA . ASN A 1 85 ? 4.452 -4.633 19.666 1.00 96.50 85 ASN A CA 1
ATOM 666 C C . ASN A 1 85 ? 5.447 -4.269 18.542 1.00 96.50 85 ASN A C 1
ATOM 668 O O . ASN A 1 85 ? 5.042 -3.818 17.463 1.00 96.50 85 ASN A O 1
ATOM 672 N N . PRO A 1 86 ? 6.758 -4.555 18.696 1.00 95.94 86 PRO A N 1
ATOM 673 C CA . PRO A 1 86 ? 7.775 -4.227 17.689 1.00 95.94 86 PRO A CA 1
ATOM 674 C C . PRO A 1 86 ? 7.554 -4.942 16.343 1.00 95.94 86 PRO A C 1
ATOM 676 O O . PRO A 1 86 ? 8.065 -4.520 15.304 1.00 95.94 86 PRO A O 1
ATOM 679 N N . ALA A 1 87 ? 6.755 -6.015 16.324 1.00 94.88 87 ALA A N 1
ATOM 680 C CA . ALA A 1 87 ? 6.355 -6.704 15.101 1.00 94.88 87 ALA A CA 1
ATOM 681 C C . ALA A 1 87 ? 5.570 -5.806 14.124 1.00 94.88 87 ALA A C 1
ATOM 683 O O . ALA A 1 87 ? 5.618 -6.054 12.918 1.00 94.88 87 ALA A O 1
ATOM 684 N N . LEU A 1 88 ? 4.917 -4.737 14.602 1.00 95.69 88 LEU A N 1
ATOM 685 C CA . LEU A 1 88 ? 4.194 -3.774 13.760 1.00 95.69 88 LEU A CA 1
ATOM 686 C C . LEU A 1 88 ? 5.109 -3.051 12.759 1.00 95.69 88 LEU A C 1
ATOM 688 O O . LEU A 1 88 ? 4.638 -2.606 11.711 1.00 95.69 88 LEU A O 1
ATOM 692 N N . PHE A 1 89 ? 6.415 -2.990 13.036 1.00 95.56 89 PHE A N 1
ATOM 693 C CA . PHE A 1 89 ? 7.424 -2.378 12.167 1.00 95.56 89 PHE A CA 1
ATOM 694 C C . PHE A 1 89 ? 8.029 -3.355 11.147 1.00 95.56 89 PHE A C 1
ATOM 696 O O . PHE A 1 89 ? 8.908 -2.989 10.365 1.00 95.56 89 PHE A O 1
ATOM 703 N N .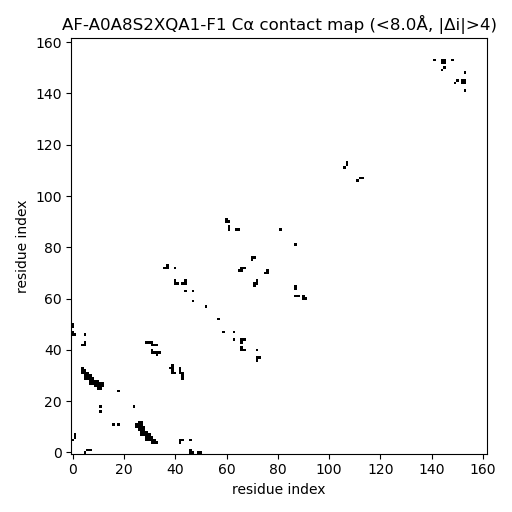 LYS A 1 90 ? 7.555 -4.608 11.112 1.00 93.69 90 LYS A N 1
ATOM 704 C CA . LYS A 1 90 ? 7.921 -5.568 10.065 1.00 93.69 90 LYS A CA 1
ATOM 705 C C . LYS A 1 90 ? 7.017 -5.354 8.856 1.00 93.69 90 LYS A C 1
ATOM 707 O O . LYS A 1 90 ? 5.845 -5.729 8.848 1.00 93.69 90 LYS A O 1
ATOM 712 N N . PHE A 1 91 ? 7.572 -4.733 7.821 1.00 90.56 91 PHE A N 1
ATOM 713 C CA . PHE A 1 91 ? 6.823 -4.381 6.619 1.00 90.56 91 PHE A CA 1
ATOM 714 C C . PHE A 1 91 ? 7.027 -5.409 5.513 1.00 90.56 91 PHE A C 1
ATOM 716 O O . PHE A 1 91 ? 8.156 -5.740 5.151 1.00 90.56 91 PHE A O 1
ATOM 723 N N . VAL A 1 92 ? 5.925 -5.863 4.918 1.00 82.75 92 VAL A N 1
ATOM 724 C CA . VAL A 1 92 ? 5.981 -6.638 3.678 1.00 82.75 92 VAL A CA 1
ATOM 725 C C . VAL A 1 92 ? 6.139 -5.656 2.514 1.00 82.75 92 VAL A C 1
ATOM 727 O O . VAL A 1 92 ? 5.285 -4.780 2.342 1.00 82.75 92 VAL A O 1
ATOM 730 N N . PRO A 1 93 ? 7.206 -5.756 1.702 1.00 76.88 93 PRO A N 1
ATOM 731 C CA . PRO A 1 93 ? 7.391 -4.855 0.577 1.00 76.88 93 PRO A CA 1
ATOM 732 C C . PRO A 1 93 ? 6.274 -5.055 -0.453 1.00 76.88 93 PRO A C 1
ATOM 734 O O . PRO A 1 93 ? 6.041 -6.157 -0.952 1.00 76.88 93 PRO A O 1
ATOM 737 N N . SER A 1 94 ? 5.588 -3.964 -0.795 1.00 76.00 94 SER A N 1
ATOM 738 C CA . SER A 1 94 ? 4.601 -3.955 -1.874 1.00 76.00 94 SER A CA 1
ATOM 739 C C . SER A 1 94 ? 5.287 -4.172 -3.223 1.00 76.00 94 SER A C 1
ATOM 741 O O . SER A 1 94 ? 6.309 -3.551 -3.531 1.00 76.00 94 SER A O 1
ATOM 743 N N . GLN A 1 95 ? 4.723 -5.045 -4.058 1.00 78.06 95 GLN A N 1
ATOM 744 C CA . GLN A 1 95 ? 5.259 -5.278 -5.392 1.00 78.06 95 GLN A CA 1
ATOM 745 C C . GLN A 1 95 ? 4.828 -4.183 -6.367 1.00 78.06 95 GLN A C 1
ATOM 747 O O . GLN A 1 95 ? 3.645 -4.012 -6.652 1.00 78.06 95 GLN A O 1
ATOM 752 N N . ASN A 1 96 ? 5.802 -3.503 -6.975 1.00 79.75 96 ASN A N 1
ATOM 753 C CA . ASN A 1 96 ? 5.556 -2.479 -7.989 1.00 79.75 96 ASN A CA 1
ATOM 754 C C . ASN A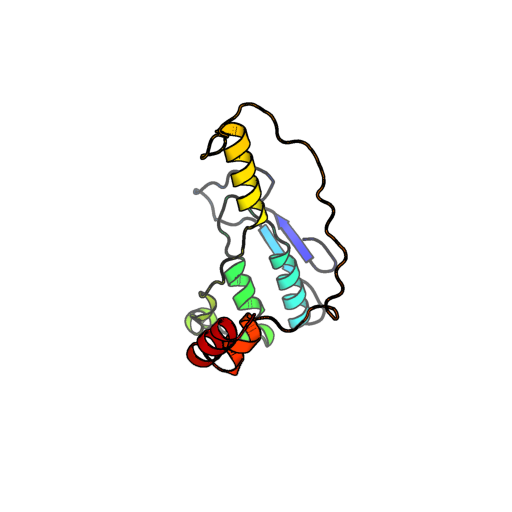 1 96 ? 5.825 -2.983 -9.420 1.00 79.75 96 ASN A C 1
ATOM 756 O O . ASN A 1 96 ? 6.678 -2.458 -10.133 1.00 79.75 96 ASN A O 1
ATOM 760 N N . ARG A 1 97 ? 5.121 -4.046 -9.829 1.00 86.00 97 ARG A N 1
ATOM 761 C CA . ARG A 1 97 ? 5.363 -4.726 -11.118 1.00 86.00 97 ARG A CA 1
ATOM 762 C C . ARG A 1 97 ? 5.101 -3.825 -12.327 1.00 86.00 97 ARG A C 1
ATOM 764 O O . ARG A 1 97 ? 5.944 -3.751 -13.210 1.00 86.00 97 ARG A O 1
ATOM 771 N N . ALA A 1 98 ? 3.975 -3.108 -12.333 1.00 87.38 98 ALA A N 1
ATOM 772 C CA . ALA A 1 98 ? 3.596 -2.243 -13.450 1.00 87.38 98 ALA A CA 1
ATOM 773 C C . ALA A 1 98 ? 4.615 -1.116 -13.690 1.00 87.38 98 ALA A C 1
ATOM 775 O O . ALA A 1 98 ? 5.015 -0.898 -14.824 1.00 87.38 98 ALA A O 1
ATOM 776 N N . GLN A 1 99 ? 5.107 -0.459 -12.630 1.00 86.50 99 GLN A N 1
ATOM 777 C CA . GLN A 1 99 ? 6.133 0.580 -12.784 1.00 86.50 99 GLN A CA 1
ATOM 778 C C . GLN A 1 99 ? 7.448 0.014 -13.295 1.00 86.50 99 GLN A C 1
ATOM 780 O O . GLN A 1 99 ? 8.081 0.632 -14.135 1.00 86.50 99 GLN A O 1
ATOM 785 N N . LYS A 1 100 ? 7.869 -1.151 -12.788 1.00 90.06 100 LYS A N 1
ATOM 786 C CA . LYS A 1 100 ? 9.098 -1.797 -13.260 1.00 90.06 100 LYS A CA 1
ATOM 787 C C . LYS A 1 100 ? 9.014 -2.113 -14.752 1.00 90.06 100 LYS A C 1
ATOM 789 O O . LYS A 1 100 ? 9.982 -1.880 -15.462 1.00 90.06 100 LYS A O 1
ATOM 794 N N . LEU A 1 101 ? 7.857 -2.591 -15.216 1.00 94.31 101 LEU A N 1
ATOM 795 C CA . LEU A 1 101 ? 7.625 -2.858 -16.632 1.00 94.31 101 LEU A CA 1
ATOM 796 C C . LEU A 1 101 ? 7.622 -1.572 -17.465 1.00 94.31 101 LEU A C 1
ATOM 798 O O . LEU A 1 101 ? 8.295 -1.527 -18.486 1.00 94.31 101 LEU A O 1
ATOM 802 N N . LEU A 1 102 ? 6.916 -0.528 -17.019 1.00 94.44 102 LEU A N 1
ATOM 803 C CA . LEU A 1 102 ? 6.909 0.768 -17.704 1.00 94.44 102 LEU A CA 1
ATOM 804 C C . LEU A 1 102 ? 8.312 1.364 -17.786 1.00 94.44 102 LEU A C 1
ATOM 806 O O . LEU A 1 102 ? 8.730 1.752 -18.864 1.00 94.44 102 LEU A O 1
ATOM 810 N N . ASN A 1 103 ? 9.060 1.364 -16.681 1.00 92.88 103 ASN A N 1
ATOM 811 C CA . ASN A 1 103 ? 10.439 1.842 -16.664 1.00 92.88 103 ASN A CA 1
ATOM 812 C C . ASN A 1 103 ? 11.308 1.065 -17.660 1.00 92.88 103 ASN A C 1
ATOM 814 O O . ASN A 1 103 ? 12.078 1.677 -18.384 1.00 92.88 103 ASN A O 1
ATOM 818 N N . TYR A 1 104 ? 11.168 -0.262 -17.719 1.00 94.31 104 TYR A N 1
ATOM 819 C CA . TYR A 1 104 ? 11.910 -1.079 -18.677 1.00 94.31 104 TYR A CA 1
ATOM 820 C C . TYR A 1 104 ? 11.544 -0.752 -20.131 1.00 94.31 104 TYR A C 1
ATOM 822 O O . TYR A 1 104 ? 12.432 -0.569 -20.954 1.00 94.31 104 TYR A O 1
ATOM 830 N N . ILE A 1 105 ? 10.250 -0.645 -20.450 1.00 95.56 105 ILE A N 1
ATOM 831 C CA . ILE A 1 105 ? 9.796 -0.294 -21.803 1.00 95.56 105 ILE A CA 1
ATOM 832 C C . ILE A 1 105 ? 10.294 1.107 -22.185 1.00 95.56 105 ILE A C 1
ATOM 834 O O . ILE A 1 105 ? 10.809 1.281 -23.284 1.00 95.56 105 ILE A O 1
ATOM 838 N N . SER A 1 106 ? 10.200 2.085 -21.279 1.00 95.38 106 SER A N 1
ATOM 839 C CA . SER A 1 106 ? 10.721 3.439 -21.496 1.00 95.38 106 SER A CA 1
ATOM 840 C C . SER A 1 106 ? 12.227 3.445 -21.742 1.00 95.38 106 SER A C 1
ATOM 842 O O . SER A 1 106 ? 12.682 4.092 -22.678 1.00 95.38 106 SER A O 1
ATOM 844 N N . GLU A 1 107 ? 12.989 2.697 -20.944 1.00 94.81 107 GLU A N 1
ATOM 845 C CA . GLU A 1 107 ? 14.438 2.566 -21.099 1.00 94.81 107 GLU A CA 1
ATOM 846 C C . GLU A 1 107 ? 14.797 2.004 -22.478 1.00 94.81 107 GLU A C 1
ATOM 848 O O . GLU A 1 107 ? 15.594 2.594 -23.199 1.00 94.81 107 GLU A O 1
ATOM 853 N N . VAL A 1 108 ? 14.154 0.906 -22.886 1.00 92.81 108 VAL A N 1
ATOM 854 C CA . VAL A 1 108 ? 14.411 0.270 -24.186 1.00 92.81 108 VAL A CA 1
ATOM 855 C C . VAL A 1 108 ? 13.981 1.164 -25.352 1.00 92.81 108 VAL A C 1
ATOM 857 O O . VAL A 1 108 ? 14.656 1.177 -26.376 1.00 92.81 108 VAL A O 1
ATOM 860 N N . MET A 1 109 ? 12.889 1.924 -25.226 1.00 91.50 1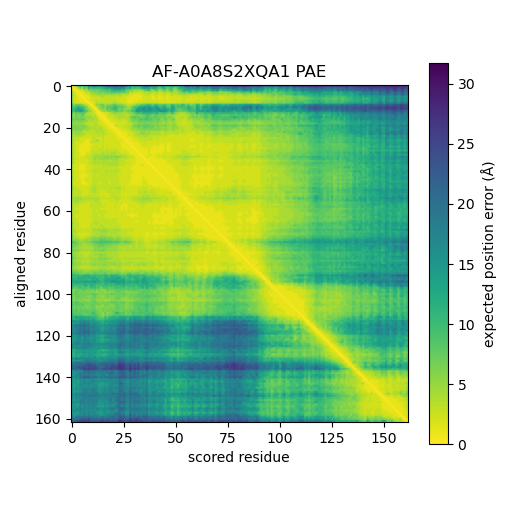09 MET A N 1
ATOM 861 C CA . MET A 1 109 ? 12.442 2.837 -26.287 1.00 91.50 109 MET A CA 1
ATOM 862 C C . MET A 1 109 ? 13.348 4.063 -26.449 1.00 91.50 109 MET A C 1
ATOM 864 O O . MET A 1 109 ? 13.493 4.545 -27.568 1.00 91.50 109 MET A O 1
ATOM 868 N N . VAL A 1 110 ? 13.931 4.578 -25.361 1.00 95.31 110 VAL A N 1
ATOM 869 C CA . VAL A 1 110 ? 14.781 5.783 -25.394 1.00 95.31 110 VAL A CA 1
ATOM 870 C C . VAL A 1 110 ? 16.243 5.434 -25.675 1.00 95.31 110 VAL A C 1
ATOM 872 O O . VAL A 1 110 ? 16.866 6.063 -26.525 1.00 95.31 110 VAL A O 1
ATOM 875 N N . ASN A 1 111 ? 16.782 4.427 -24.983 1.00 93.75 111 ASN A N 1
ATOM 876 C CA . ASN A 1 111 ? 18.203 4.069 -25.027 1.00 93.75 111 ASN A CA 1
ATOM 877 C C . ASN A 1 111 ? 18.497 2.858 -25.927 1.00 93.75 111 ASN A C 1
ATOM 879 O O . ASN A 1 111 ? 19.660 2.557 -26.192 1.00 93.75 111 ASN A O 1
ATOM 883 N N . GLY A 1 112 ? 17.464 2.166 -26.415 1.00 87.62 112 GLY A N 1
ATOM 884 C CA . GLY A 1 112 ? 17.607 0.929 -27.177 1.00 87.62 112 GLY A CA 1
ATOM 885 C C . GLY A 1 112 ? 17.812 -0.311 -26.291 1.00 87.62 112 GLY A C 1
ATOM 886 O O . GLY A 1 112 ? 18.044 -0.215 -25.082 1.00 87.62 112 GLY A O 1
ATOM 887 N N . PRO A 1 113 ? 17.700 -1.521 -26.864 1.00 87.56 113 PRO A N 1
ATOM 888 C CA . PRO A 1 113 ? 17.980 -2.755 -26.142 1.00 87.56 113 PRO A CA 1
ATOM 889 C C . PRO A 1 113 ? 19.486 -2.918 -25.886 1.00 87.56 113 PRO A C 1
ATOM 891 O O . PRO A 1 113 ? 20.306 -2.663 -26.761 1.00 87.56 113 PRO A O 1
ATOM 894 N N . LEU A 1 114 ? 19.849 -3.451 -24.712 1.00 84.19 114 LEU A N 1
ATOM 895 C CA . LEU A 1 114 ? 21.246 -3.786 -24.376 1.00 84.19 114 LEU A CA 1
ATOM 896 C C . LEU A 1 114 ? 21.868 -4.804 -25.345 1.00 84.19 114 LEU A C 1
ATOM 898 O O . LEU A 1 114 ? 23.080 -4.832 -25.535 1.00 84.19 114 LEU A O 1
ATOM 902 N N . THR A 1 115 ? 21.036 -5.662 -25.930 1.00 84.25 115 THR A N 1
ATOM 903 C CA . THR A 1 115 ? 21.419 -6.624 -26.962 1.00 84.25 115 THR A CA 1
ATOM 904 C C . THR A 1 115 ? 20.888 -6.139 -28.306 1.00 84.25 115 THR A C 1
ATOM 906 O O . THR A 1 115 ? 19.692 -6.324 -28.566 1.00 84.25 115 THR A O 1
ATOM 909 N N . PRO A 1 116 ? 21.730 -5.522 -29.150 1.00 77.75 116 PRO A N 1
ATOM 910 C CA . PRO A 1 116 ? 21.322 -5.157 -30.496 1.00 77.75 116 PRO A CA 1
ATOM 911 C C . PRO A 1 116 ? 20.971 -6.421 -31.285 1.00 77.75 116 PRO A C 1
ATOM 913 O O . PRO A 1 116 ? 21.568 -7.485 -31.098 1.00 77.75 116 PRO A O 1
ATOM 916 N N . LEU A 1 117 ? 19.973 -6.310 -32.158 1.00 77.94 117 LEU A N 1
ATOM 917 C CA . LEU A 1 117 ? 19.664 -7.373 -33.104 1.00 77.94 117 LEU A CA 1
ATOM 918 C C . LEU A 1 117 ? 20.843 -7.517 -34.073 1.00 77.94 117 LEU A C 1
ATOM 920 O O . LEU A 1 117 ? 21.443 -6.528 -34.479 1.00 77.94 117 LEU A O 1
ATOM 924 N N . GLY A 1 118 ? 21.155 -8.746 -34.484 1.00 81.81 118 GLY A N 1
ATOM 925 C CA . GLY A 1 118 ? 22.169 -8.993 -35.519 1.00 81.81 118 GLY A CA 1
ATOM 926 C C . GLY A 1 118 ? 21.744 -8.544 -36.924 1.00 81.81 118 GLY A C 1
ATOM 927 O O . GLY A 1 118 ? 22.439 -8.844 -37.889 1.00 81.81 118 GLY A O 1
ATOM 928 N N . THR A 1 119 ? 20.582 -7.895 -37.050 1.00 82.38 119 THR A N 1
ATOM 929 C CA . THR A 1 119 ? 19.967 -7.451 -38.303 1.00 82.38 119 THR A CA 1
ATOM 930 C C . THR A 1 119 ? 19.139 -6.192 -38.064 1.00 82.38 119 THR A C 1
ATOM 932 O O . THR A 1 119 ? 18.468 -6.103 -37.036 1.00 82.38 119 THR A O 1
ATOM 935 N N . ASP A 1 120 ? 19.049 -5.315 -39.062 1.00 82.81 120 ASP A N 1
ATOM 936 C CA . ASP A 1 120 ? 18.179 -4.124 -39.026 1.00 82.81 120 ASP A CA 1
ATOM 937 C C . ASP A 1 120 ? 16.717 -4.417 -39.413 1.00 82.81 120 ASP A C 1
ATOM 939 O O . ASP A 1 120 ? 15.858 -3.531 -39.405 1.00 82.81 120 ASP A O 1
ATOM 943 N N . LEU A 1 121 ? 16.415 -5.668 -39.774 1.00 85.25 121 LEU A N 1
ATOM 944 C CA . LEU A 1 121 ? 15.067 -6.100 -40.123 1.00 85.25 121 LEU A CA 1
ATOM 945 C C . LEU A 1 121 ? 14.158 -6.061 -38.891 1.00 85.25 121 LEU A C 1
ATOM 947 O O . LEU A 1 121 ? 14.464 -6.642 -37.849 1.00 85.25 121 LEU A O 1
ATOM 951 N N . GLN A 1 122 ? 13.005 -5.412 -39.038 1.00 80.56 122 GLN A N 1
ATOM 952 C CA . GLN A 1 122 ? 11.979 -5.399 -38.001 1.00 80.56 122 GLN A CA 1
ATOM 953 C C . GLN A 1 122 ? 11.337 -6.791 -37.872 1.00 80.56 122 GLN A C 1
ATOM 955 O O . GLN A 1 122 ? 11.052 -7.427 -38.893 1.00 80.56 122 GLN A O 1
ATOM 960 N N . PRO A 1 123 ? 11.072 -7.275 -36.645 1.00 83.12 123 PRO A N 1
ATOM 961 C CA . PRO A 1 123 ? 10.303 -8.496 -36.446 1.00 83.12 123 PRO A CA 1
ATOM 962 C C . PRO A 1 123 ? 8.928 -8.401 -37.113 1.00 83.12 123 PRO A C 1
ATOM 964 O O . PRO A 1 123 ? 8.272 -7.362 -37.062 1.00 83.12 123 PRO A O 1
ATOM 967 N N . MET A 1 124 ? 8.463 -9.502 -37.707 1.00 84.62 124 MET A N 1
ATOM 968 C CA . MET A 1 124 ? 7.092 -9.567 -38.211 1.00 84.62 124 MET A CA 1
ATOM 969 C C . MET A 1 124 ? 6.085 -9.480 -37.058 1.00 84.62 124 MET A C 1
ATOM 971 O O . MET A 1 124 ? 6.202 -10.210 -36.071 1.00 84.62 124 MET A O 1
ATOM 975 N N . ASP A 1 125 ? 5.054 -8.648 -37.224 1.00 88.94 125 ASP A N 1
ATOM 976 C CA . ASP A 1 125 ? 3.928 -8.542 -36.289 1.00 88.94 125 ASP A CA 1
ATOM 977 C C . ASP A 1 125 ? 2.949 -9.712 -36.484 1.00 88.94 125 ASP A C 1
ATOM 979 O O . ASP A 1 125 ? 1.890 -9.600 -37.104 1.00 88.94 125 ASP A O 1
ATOM 983 N N . ILE A 1 126 ? 3.352 -10.889 -36.004 1.00 92.06 126 ILE A N 1
ATOM 984 C CA . ILE A 1 126 ? 2.529 -12.099 -36.015 1.00 92.06 126 ILE A CA 1
ATOM 985 C C . ILE A 1 126 ? 2.168 -12.438 -34.575 1.00 92.06 126 ILE A C 1
ATOM 987 O O . ILE A 1 126 ? 3.037 -12.667 -33.734 1.00 92.06 126 ILE A O 1
ATOM 991 N N . LYS A 1 127 ? 0.868 -12.558 -34.293 1.00 89.25 127 LYS A N 1
ATOM 992 C CA . LYS A 1 127 ? 0.394 -13.131 -33.029 1.00 89.25 127 LYS A CA 1
ATOM 993 C C . LYS A 1 127 ? 0.551 -14.653 -33.095 1.00 89.25 127 LYS A C 1
ATOM 995 O O . LYS A 1 127 ? -0.166 -15.283 -33.877 1.00 89.25 127 LYS A O 1
ATOM 1000 N N . PRO A 1 128 ? 1.455 -15.268 -32.310 1.00 89.69 128 PRO A N 1
ATOM 1001 C CA . PRO A 1 128 ? 1.667 -16.707 -32.374 1.00 89.69 128 PRO A CA 1
ATOM 1002 C C . PRO A 1 128 ? 0.392 -17.441 -31.948 1.00 89.69 128 PRO A C 1
ATOM 1004 O O . PRO A 1 128 ? -0.164 -17.180 -30.879 1.00 89.69 128 PRO A O 1
ATOM 1007 N N . GLN A 1 129 ? -0.076 -18.371 -32.781 1.00 89.88 129 GLN A N 1
ATOM 1008 C CA . GLN A 1 129 ? -1.214 -19.220 -32.442 1.00 89.88 129 GLN A CA 1
ATOM 1009 C C . GLN A 1 129 ? -0.742 -20.364 -31.547 1.00 89.88 129 GLN A C 1
ATOM 1011 O O . GLN A 1 129 ? 0.054 -21.208 -31.956 1.00 89.88 129 GLN A O 1
ATOM 1016 N N . LEU A 1 130 ? -1.227 -20.390 -30.307 1.00 87.44 130 LEU A N 1
ATOM 1017 C CA . LEU A 1 130 ? -0.936 -21.483 -29.386 1.00 87.44 130 LEU A CA 1
ATOM 1018 C C . LEU A 1 130 ? -1.789 -22.706 -29.760 1.00 87.44 130 LEU A C 1
ATOM 1020 O O . LEU A 1 130 ? -3.015 -22.580 -29.824 1.00 87.44 130 LEU A O 1
ATOM 1024 N N . PRO A 1 131 ? -1.190 -23.893 -29.973 1.00 89.25 131 PRO A N 1
ATOM 1025 C CA . PRO A 1 131 ? -1.961 -25.097 -30.243 1.00 89.25 131 PRO A CA 1
ATOM 1026 C C . PRO A 1 131 ? -2.797 -25.482 -29.016 1.00 89.25 131 PRO A C 1
ATOM 1028 O O . PRO A 1 131 ? -2.309 -25.502 -27.882 1.00 89.25 131 PRO A O 1
ATOM 1031 N N . LEU A 1 132 ? -4.068 -25.822 -29.240 1.00 86.50 132 LEU A N 1
ATOM 1032 C CA . LEU A 1 132 ? -4.982 -26.268 -28.189 1.00 86.50 132 LEU A CA 1
ATOM 1033 C C . LEU A 1 132 ? -4.709 -27.737 -27.838 1.00 86.50 132 LEU A C 1
ATOM 1035 O O . LEU A 1 132 ? -5.323 -28.647 -28.386 1.00 86.50 132 LEU A O 1
ATOM 1039 N N . ILE A 1 133 ? -3.785 -27.972 -26.907 1.00 83.62 133 ILE A N 1
ATOM 1040 C CA . ILE A 1 133 ? -3.466 -29.313 -26.398 1.00 83.62 133 ILE A CA 1
ATOM 1041 C C . ILE A 1 133 ? -4.249 -29.554 -25.103 1.00 83.62 133 ILE A C 1
ATOM 1043 O O . ILE A 1 133 ? -4.086 -28.826 -24.117 1.00 83.62 133 ILE A O 1
ATOM 1047 N N . LYS A 1 134 ? -5.092 -30.592 -25.062 1.00 83.88 134 LYS A N 1
ATOM 1048 C CA . LYS A 1 134 ? -5.795 -30.979 -23.830 1.00 83.88 134 LYS A CA 1
ATOM 1049 C C . LYS A 1 134 ? -4.795 -31.610 -22.858 1.00 83.88 134 LYS A C 1
ATOM 1051 O O . LYS A 1 134 ? -4.072 -32.535 -23.206 1.00 83.88 134 LYS A O 1
ATOM 1056 N N . LYS A 1 135 ? -4.785 -31.162 -21.596 1.00 74.19 135 LYS A N 1
ATOM 1057 C CA . LYS A 1 135 ? -3.866 -31.677 -20.553 1.00 74.19 135 LYS A CA 1
ATOM 1058 C C . LYS A 1 135 ? -3.926 -33.198 -20.341 1.00 74.19 135 LYS A C 1
ATOM 1060 O O . LYS A 1 135 ? -2.935 -33.759 -19.889 1.00 74.19 135 LYS A O 1
ATOM 1065 N N . LYS A 1 136 ? -5.068 -33.838 -20.623 1.00 70.75 136 LYS A N 1
ATOM 1066 C CA . LYS A 1 136 ? -5.262 -35.292 -20.476 1.00 70.75 136 LYS A CA 1
ATOM 1067 C C . LYS A 1 136 ? -4.489 -36.117 -21.508 1.00 70.75 136 LYS A C 1
ATOM 1069 O O . LYS A 1 136 ? -4.179 -37.262 -21.216 1.00 70.75 136 LYS A O 1
ATOM 1074 N N . ASP A 1 137 ? -4.121 -35.526 -22.642 1.00 70.69 137 ASP A N 1
ATOM 1075 C CA . ASP A 1 137 ? -3.475 -36.233 -23.755 1.00 70.69 137 ASP A CA 1
ATOM 1076 C C . ASP A 1 137 ? -1.941 -36.229 -23.630 1.00 70.69 137 ASP A C 1
ATOM 1078 O O . ASP A 1 137 ? -1.226 -36.527 -24.583 1.00 70.69 137 ASP A O 1
ATOM 1082 N N . ARG A 1 138 ? -1.404 -35.847 -22.461 1.00 76.88 138 ARG A N 1
ATOM 1083 C CA . ARG A 1 138 ? 0.038 -35.812 -22.216 1.00 76.88 138 ARG A CA 1
ATOM 1084 C C . ARG A 1 138 ? 0.517 -37.200 -21.767 1.00 76.88 138 ARG A C 1
ATOM 1086 O O . ARG A 1 138 ? 0.224 -37.563 -20.628 1.00 76.88 138 ARG A O 1
ATOM 1093 N N . PRO A 1 139 ? 1.284 -37.940 -22.589 1.00 83.56 139 PRO A N 1
ATOM 1094 C CA . PRO A 1 139 ? 1.846 -39.216 -22.170 1.00 83.56 139 PRO A CA 1
ATOM 1095 C C . PRO A 1 139 ? 2.873 -39.023 -21.053 1.00 83.56 139 PRO A C 1
ATOM 1097 O O . PRO A 1 139 ? 3.472 -37.946 -20.892 1.00 83.56 139 PRO A O 1
ATOM 1100 N N . ASP A 1 140 ? 3.093 -40.090 -20.290 1.00 85.50 140 ASP A N 1
ATOM 1101 C CA . ASP A 1 140 ? 4.166 -40.108 -19.313 1.00 85.50 140 ASP A CA 1
ATOM 1102 C C . ASP A 1 140 ? 5.519 -40.029 -20.011 1.00 85.50 140 ASP A C 1
ATOM 1104 O O . ASP A 1 140 ? 5.837 -40.795 -20.915 1.00 85.50 140 ASP A O 1
ATOM 1108 N N . GLY A 1 141 ? 6.298 -39.026 -19.616 1.00 86.81 141 GLY A N 1
ATOM 1109 C CA . GLY A 1 141 ? 7.597 -38.745 -20.191 1.00 86.81 141 GLY A CA 1
ATOM 1110 C C . GLY A 1 141 ? 8.730 -39.183 -19.278 1.00 86.81 141 GLY A C 1
ATOM 1111 O O . GLY A 1 141 ? 8.564 -39.565 -18.120 1.00 86.81 141 GLY A O 1
ATOM 1112 N N . TRP A 1 142 ? 9.940 -39.002 -19.781 1.00 89.00 142 TRP A N 1
ATOM 1113 C CA . TRP A 1 142 ? 11.177 -39.295 -19.066 1.00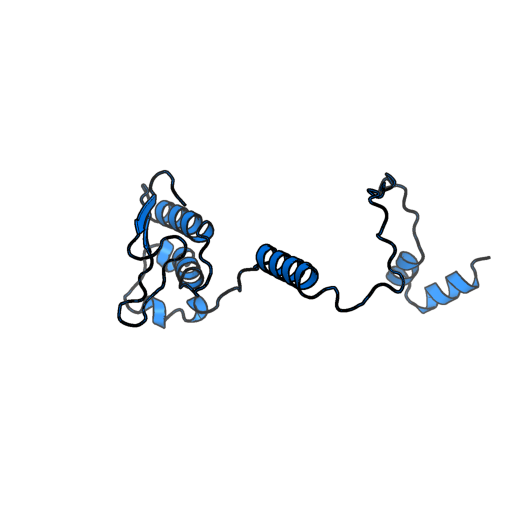 89.00 142 TRP A CA 1
ATOM 1114 C C . TRP A 1 142 ? 11.324 -38.577 -17.718 1.00 89.00 142 TRP A C 1
ATOM 1116 O O . TRP A 1 142 ? 11.909 -39.115 -16.779 1.00 89.00 142 TRP A O 1
ATOM 1126 N N . ARG A 1 143 ? 10.738 -37.379 -17.576 1.00 90.00 143 ARG A N 1
ATOM 1127 C CA . ARG A 1 143 ? 10.709 -36.646 -16.300 1.00 90.00 143 ARG A CA 1
ATOM 1128 C C . ARG A 1 143 ? 10.014 -37.452 -15.198 1.00 90.00 143 ARG A C 1
ATOM 1130 O O . ARG A 1 143 ? 10.434 -37.357 -14.046 1.00 90.00 143 ARG A O 1
ATOM 1137 N N . GLN A 1 144 ? 8.964 -38.206 -15.525 1.00 89.75 144 GLN A N 1
ATOM 1138 C CA . GLN A 1 144 ? 8.256 -39.052 -14.568 1.00 89.75 144 GLN A CA 1
ATOM 1139 C C . GLN A 1 144 ? 9.140 -40.211 -14.105 1.00 89.75 144 GLN A C 1
ATOM 1141 O O . GLN A 1 144 ? 9.264 -40.413 -12.900 1.00 89.75 144 GLN A O 1
ATOM 1146 N N . VAL A 1 145 ? 9.836 -40.874 -15.035 1.00 89.00 145 VAL A N 1
ATOM 1147 C CA . VAL A 1 145 ? 10.780 -41.964 -14.727 1.00 89.00 145 VAL A CA 1
ATOM 1148 C C . VAL A 1 145 ? 11.863 -41.496 -13.755 1.00 89.00 145 VAL A C 1
ATOM 1150 O O . VAL A 1 145 ? 12.118 -42.149 -12.747 1.00 89.00 145 VAL A O 1
ATOM 1153 N N . ILE A 1 146 ? 12.448 -40.317 -13.993 1.00 92.69 146 ILE A N 1
ATOM 1154 C CA . ILE A 1 146 ? 13.460 -39.746 -13.089 1.00 92.69 146 ILE A CA 1
ATOM 1155 C C . ILE A 1 146 ? 12.866 -39.461 -11.705 1.00 92.69 146 ILE A C 1
ATOM 1157 O O . ILE A 1 146 ? 13.490 -39.772 -10.693 1.00 92.69 146 ILE A O 1
ATOM 1161 N N . LYS A 1 147 ? 11.670 -38.865 -11.645 1.00 92.06 147 LYS A N 1
ATOM 1162 C CA . LYS A 1 147 ? 11.028 -38.504 -10.373 1.00 92.06 147 LYS A CA 1
ATOM 1163 C C . LYS A 1 147 ? 10.605 -39.714 -9.540 1.00 92.06 147 LYS A C 1
ATOM 1165 O O . LYS A 1 147 ? 10.621 -39.611 -8.320 1.00 92.06 147 LYS A O 1
ATOM 1170 N N . GLN A 1 148 ? 10.188 -40.803 -10.181 1.00 92.75 148 GLN A N 1
ATOM 1171 C CA . GLN A 1 148 ? 9.663 -41.988 -9.501 1.00 92.75 148 GLN A CA 1
ATOM 1172 C C . GLN A 1 148 ? 10.757 -43.010 -9.181 1.00 92.75 148 GLN A C 1
ATOM 1174 O O . GLN A 1 148 ? 10.751 -43.591 -8.101 1.00 92.75 148 GLN A O 1
ATOM 1179 N N . SER A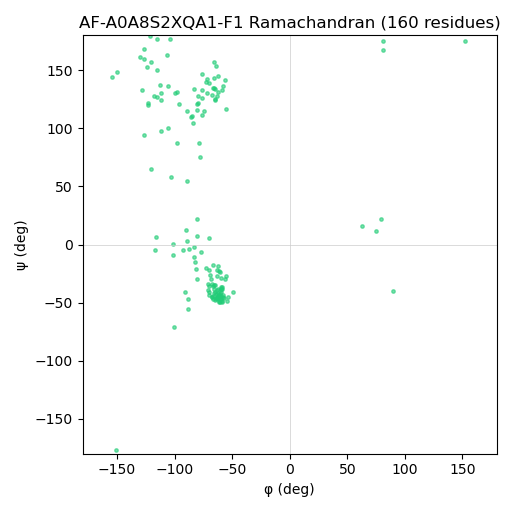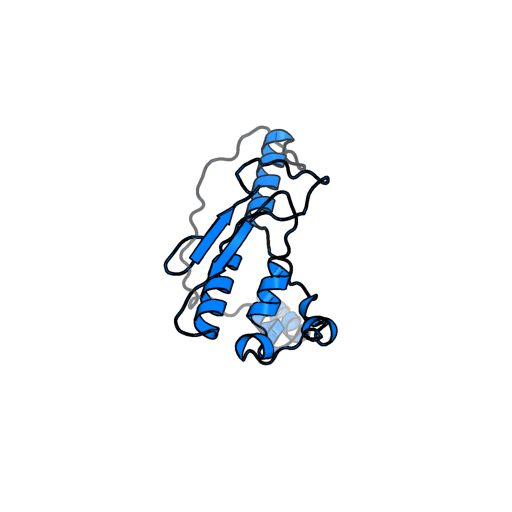 1 149 ? 11.695 -43.230 -10.105 1.00 89.44 149 SER A N 1
ATOM 1180 C CA . SER A 1 149 ? 12.657 -44.341 -10.040 1.00 89.44 149 SER A CA 1
ATOM 1181 C C . SER A 1 149 ? 14.116 -43.889 -9.917 1.00 89.44 149 SER A C 1
ATOM 1183 O O . SER A 1 149 ? 15.012 -44.716 -9.760 1.00 89.44 149 SER A O 1
ATOM 1185 N N . GLY A 1 150 ? 14.374 -42.581 -9.972 1.00 92.25 150 GLY A N 1
ATOM 1186 C CA . GLY A 1 150 ? 15.696 -41.996 -9.783 1.00 92.25 150 GLY A CA 1
ATOM 1187 C C . GLY A 1 150 ? 16.611 -42.034 -11.020 1.00 92.25 150 GLY A C 1
ATOM 1188 O O . GLY A 1 150 ? 16.267 -42.599 -12.065 1.00 92.25 150 GLY A O 1
ATOM 1189 N N . PRO A 1 151 ? 17.808 -41.421 -10.926 1.00 92.62 151 PRO A N 1
ATOM 1190 C CA . PRO A 1 151 ? 18.686 -41.193 -12.079 1.00 92.62 151 PRO A CA 1
ATOM 1191 C C . PRO A 1 151 ? 19.231 -42.473 -12.726 1.00 92.62 151 PRO A C 1
ATOM 1193 O O . PRO A 1 151 ? 19.377 -42.533 -13.945 1.00 92.62 151 PRO A O 1
ATOM 1196 N N . GLN A 1 152 ? 19.510 -43.512 -11.930 1.00 91.31 152 GLN A N 1
ATOM 1197 C CA . GLN A 1 152 ? 20.058 -44.779 -12.432 1.00 91.31 152 GLN A CA 1
ATOM 1198 C C . GLN A 1 152 ? 19.027 -45.565 -13.251 1.00 91.31 152 GLN A C 1
ATOM 1200 O O . GLN A 1 152 ? 19.341 -46.066 -14.332 1.00 91.31 152 GLN A O 1
ATOM 1205 N N . ALA A 1 153 ? 17.784 -45.633 -12.767 1.00 87.00 153 ALA A N 1
ATOM 1206 C CA . ALA A 1 153 ? 16.690 -46.283 -13.481 1.00 87.00 153 ALA A CA 1
ATOM 1207 C C . ALA A 1 153 ? 16.356 -45.542 -14.780 1.00 87.00 153 ALA A C 1
ATOM 1209 O O . ALA A 1 153 ? 16.131 -46.177 -15.806 1.00 87.00 153 ALA A O 1
ATOM 1210 N N . PHE A 1 154 ? 16.411 -44.209 -14.763 1.00 91.75 154 PHE A N 1
ATOM 1211 C CA . PHE A 1 154 ? 16.286 -43.404 -15.973 1.00 91.75 154 PHE A CA 1
ATOM 1212 C C . PHE A 1 154 ? 17.402 -43.696 -16.986 1.00 91.75 154 PHE A C 1
ATOM 1214 O O . PHE A 1 154 ? 17.099 -43.976 -18.141 1.00 91.75 154 PHE A O 1
ATOM 1221 N N . ALA A 1 155 ? 18.673 -43.712 -16.568 1.00 91.06 155 ALA A N 1
ATOM 1222 C CA . ALA A 1 155 ? 19.787 -44.026 -17.466 1.00 91.06 155 ALA A CA 1
ATOM 1223 C C . ALA A 1 155 ? 19.647 -45.424 -18.097 1.00 91.06 155 ALA A C 1
ATOM 1225 O O . ALA A 1 155 ? 19.932 -45.600 -19.280 1.00 91.06 155 ALA A O 1
ATOM 1226 N N . LYS A 1 156 ? 19.160 -46.409 -17.331 1.00 90.62 156 LYS A N 1
ATOM 1227 C CA . LYS A 1 156 ? 18.841 -47.748 -17.843 1.00 90.62 156 LYS A CA 1
ATOM 1228 C C . LYS A 1 156 ? 17.666 -47.723 -18.825 1.00 90.62 156 LYS A C 1
ATOM 1230 O O . LYS A 1 156 ? 17.752 -48.344 -19.876 1.00 90.62 156 LYS A O 1
ATOM 1235 N N . ALA A 1 157 ? 16.597 -46.994 -18.511 1.00 88.38 157 ALA A N 1
ATOM 1236 C CA . ALA A 1 157 ? 15.419 -46.889 -19.368 1.00 88.38 157 ALA A CA 1
ATOM 1237 C C . ALA A 1 157 ? 15.720 -46.178 -20.700 1.00 88.38 157 ALA A C 1
ATOM 1239 O O . ALA A 1 157 ? 15.198 -46.597 -21.724 1.00 88.38 157 ALA A O 1
ATOM 1240 N N . VAL A 1 158 ? 16.609 -45.177 -20.701 1.00 90.50 158 VAL A N 1
ATOM 1241 C CA . VAL A 1 158 ? 17.102 -44.521 -21.926 1.00 90.50 158 VAL A CA 1
ATOM 1242 C C . VAL A 1 158 ? 17.964 -45.469 -22.753 1.00 90.50 158 VAL A C 1
ATOM 1244 O O . VAL A 1 158 ? 17.765 -45.565 -23.954 1.00 90.50 158 VAL A O 1
ATOM 1247 N N . ARG A 1 159 ? 18.890 -46.208 -22.123 1.00 90.25 159 ARG A N 1
ATOM 1248 C CA . ARG A 1 159 ? 19.729 -47.202 -22.824 1.00 90.25 159 ARG A CA 1
ATOM 1249 C C . ARG A 1 159 ? 18.921 -48.349 -23.434 1.00 90.25 159 ARG A C 1
ATOM 1251 O O . ARG A 1 159 ? 19.374 -48.952 -24.396 1.00 90.25 159 ARG A O 1
ATOM 1258 N N . ASN A 1 160 ? 17.764 -48.653 -22.853 1.00 88.38 160 ASN A N 1
ATOM 1259 C CA . ASN A 1 160 ? 16.858 -49.699 -23.317 1.00 88.38 160 ASN A CA 1
ATOM 1260 C C . ASN A 1 160 ? 15.783 -49.182 -24.290 1.00 88.38 160 ASN A C 1
ATOM 1262 O O . ASN A 1 160 ? 14.974 -49.983 -24.756 1.00 88.38 160 ASN A O 1
ATOM 1266 N N . HIS A 1 161 ? 15.712 -47.873 -24.545 1.00 84.06 161 HIS A N 1
ATOM 1267 C CA . HIS A 1 161 ? 14.778 -47.317 -25.517 1.00 84.06 161 HIS A CA 1
ATOM 1268 C C . HIS A 1 161 ? 15.363 -47.510 -26.929 1.00 84.06 161 HIS A C 1
ATOM 1270 O O . HIS A 1 161 ? 16.534 -47.173 -27.112 1.00 84.06 161 HIS A O 1
ATOM 1276 N N . PRO A 1 162 ? 14.607 -48.096 -27.877 1.00 68.38 162 PRO A N 1
ATOM 1277 C CA . PRO A 1 162 ? 15.085 -48.370 -29.233 1.00 68.38 162 PRO A CA 1
ATOM 1278 C C . PRO A 1 162 ? 15.351 -47.100 -30.048 1.00 68.38 162 PRO A C 1
ATOM 1280 O O . PRO A 1 162 ? 14.722 -46.054 -29.757 1.00 68.38 162 PRO A O 1
#

Solvent-accessible surface area (backbone atoms only — not comparable to full-atom values): 10563 Å² total; per-residue (Å²): 108,79,56,95,47,49,47,76,53,65,75,61,63,56,89,90,54,81,84,64,88,89,58,77,91,68,39,65,48,78,48,52,54,58,97,44,68,55,55,16,36,51,51,39,50,52,35,62,70,57,57,83,80,76,99,61,90,74,66,60,65,44,52,48,41,49,58,69,31,67,49,57,56,71,64,70,66,60,95,57,48,64,78,77,38,66,69,48,75,63,69,80,84,81,84,63,61,68,61,54,51,51,52,49,54,51,45,36,74,74,74,44,61,96,70,73,68,100,55,93,71,76,79,79,95,68,84,82,82,78,80,91,72,65,81,86,77,61,75,92,50,71,69,52,44,34,73,76,60,32,68,68,51,33,56,50,52,58,73,68,52,131